Protein AF-A0A7L5YVS6-F1 (afdb_monomer)

Structure (mmCIF, N/CA/C/O backbone):
data_AF-A0A7L5YVS6-F1
#
_entry.id   AF-A0A7L5YVS6-F1
#
loop_
_atom_site.group_PDB
_atom_site.id
_atom_site.type_symbol
_atom_site.label_atom_id
_atom_site.label_alt_id
_atom_site.label_comp_id
_atom_site.label_asym_id
_a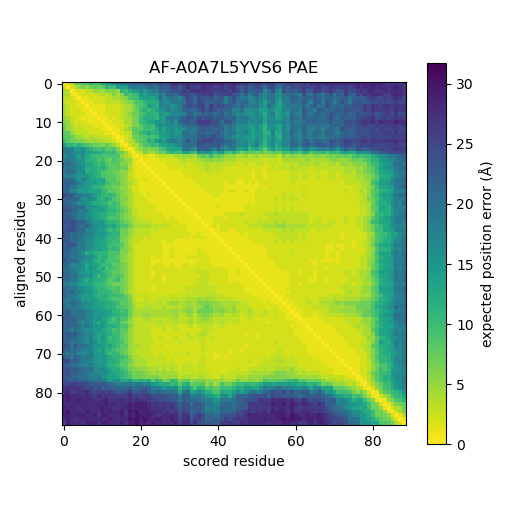tom_site.label_entity_id
_atom_site.label_seq_id
_atom_site.pdbx_PDB_ins_code
_atom_site.Cartn_x
_atom_site.Cartn_y
_atom_site.Cartn_z
_atom_site.occupancy
_atom_site.B_iso_or_equiv
_atom_site.auth_seq_id
_atom_site.auth_comp_id
_atom_site.auth_asym_id
_atom_site.auth_atom_id
_atom_site.pdbx_PDB_model_num
ATOM 1 N N . MET A 1 1 ? 1.903 -1.938 -39.652 1.00 57.12 1 MET A N 1
ATOM 2 C CA . MET A 1 1 ? 1.430 -2.792 -38.539 1.00 57.12 1 MET A CA 1
ATOM 3 C C . MET A 1 1 ? 2.375 -2.760 -37.335 1.00 57.12 1 MET A C 1
ATOM 5 O O . MET A 1 1 ? 1.886 -2.506 -36.249 1.00 57.12 1 MET A O 1
ATOM 9 N N . TYR A 1 2 ? 3.700 -2.872 -37.496 1.00 60.88 2 TYR A N 1
ATOM 10 C CA . TYR A 1 2 ? 4.647 -2.849 -36.361 1.00 60.88 2 TYR A CA 1
ATOM 11 C C . TYR A 1 2 ? 4.673 -1.554 -35.525 1.00 60.88 2 TYR A C 1
ATOM 13 O O . TYR A 1 2 ? 4.768 -1.621 -34.307 1.00 60.88 2 TYR A O 1
ATOM 21 N N . ALA A 1 3 ? 4.540 -0.374 -36.144 1.00 64.31 3 ALA A N 1
ATOM 22 C CA . ALA A 1 3 ? 4.650 0.901 -35.423 1.00 64.31 3 ALA A CA 1
ATOM 23 C C . ALA A 1 3 ? 3.563 1.101 -34.350 1.00 64.31 3 ALA A C 1
ATOM 25 O O . ALA A 1 3 ? 3.852 1.628 -33.281 1.00 64.31 3 ALA A O 1
ATOM 26 N N . GLN A 1 4 ? 2.335 0.647 -34.618 1.00 69.69 4 GLN A N 1
ATOM 27 C CA . GLN A 1 4 ? 1.218 0.785 -33.684 1.00 69.69 4 GLN A CA 1
ATOM 28 C C . GLN A 1 4 ? 1.359 -0.175 -32.495 1.00 69.69 4 GLN A C 1
ATOM 30 O O . GLN A 1 4 ? 1.197 0.250 -31.359 1.00 69.69 4 GLN A O 1
ATOM 35 N N . GLN A 1 5 ? 1.772 -1.426 -32.733 1.00 74.94 5 GLN A N 1
ATOM 36 C CA . GLN A 1 5 ? 2.036 -2.389 -31.656 1.00 74.94 5 GLN A CA 1
ATOM 37 C C . GLN A 1 5 ? 3.224 -1.979 -30.781 1.00 74.94 5 GLN A C 1
ATOM 39 O O . GLN A 1 5 ? 3.151 -2.123 -29.565 1.00 74.94 5 GLN A O 1
ATOM 44 N N . CYS A 1 6 ? 4.288 -1.419 -31.366 1.00 71.00 6 CYS A N 1
ATOM 45 C CA . CYS A 1 6 ? 5.401 -0.879 -30.583 1.00 71.00 6 CYS A CA 1
ATOM 46 C C . CYS A 1 6 ? 4.959 0.311 -29.720 1.00 71.00 6 CYS A C 1
ATOM 48 O O . CYS A 1 6 ? 5.390 0.425 -28.576 1.00 71.00 6 CYS A O 1
ATOM 50 N N . TYR A 1 7 ? 4.079 1.175 -30.237 1.00 63.06 7 TYR A N 1
ATOM 51 C CA . TYR A 1 7 ? 3.513 2.291 -29.475 1.00 63.06 7 TYR A CA 1
ATOM 52 C C . TYR A 1 7 ? 2.590 1.823 -28.347 1.00 63.06 7 TYR A C 1
ATOM 54 O O . TYR A 1 7 ? 2.672 2.344 -27.239 1.00 63.06 7 TYR A O 1
ATOM 62 N N . GLU A 1 8 ? 1.738 0.830 -28.601 1.00 70.94 8 GLU A N 1
ATOM 63 C CA . GLU A 1 8 ? 0.855 0.234 -27.596 1.00 70.94 8 GLU A CA 1
ATOM 64 C C . GLU A 1 8 ? 1.658 -0.495 -26.510 1.00 70.94 8 GLU A C 1
ATOM 66 O O . GLU A 1 8 ? 1.381 -0.302 -25.330 1.00 70.94 8 GLU A O 1
ATOM 71 N N . GLN A 1 9 ? 2.713 -1.235 -26.871 1.00 73.75 9 GLN A N 1
ATOM 72 C CA . GLN A 1 9 ? 3.631 -1.849 -25.905 1.00 73.75 9 GLN A CA 1
ATOM 73 C C . GLN A 1 9 ? 4.424 -0.810 -25.112 1.00 73.75 9 GLN A C 1
ATOM 75 O O . GLN A 1 9 ? 4.569 -0.962 -23.906 1.00 73.75 9 GLN A O 1
ATOM 80 N N . ALA A 1 10 ? 4.912 0.260 -25.743 1.00 63.69 10 ALA A N 1
ATOM 81 C CA . ALA A 1 10 ? 5.606 1.337 -25.039 1.00 63.69 10 ALA A CA 1
ATOM 82 C C . ALA A 1 10 ? 4.669 2.094 -24.085 1.00 63.69 10 ALA A C 1
ATOM 84 O O . ALA A 1 10 ? 5.071 2.434 -22.976 1.00 63.69 10 ALA A O 1
ATOM 85 N N . LEU A 1 11 ? 3.408 2.311 -24.475 1.00 60.88 11 LEU A N 1
ATOM 86 C CA . LEU A 1 11 ? 2.372 2.880 -23.610 1.00 60.88 11 LEU A CA 1
ATOM 87 C C . LEU A 1 11 ? 2.048 1.961 -22.438 1.00 60.88 11 LEU A C 1
ATOM 89 O O . LEU A 1 11 ? 1.934 2.439 -21.317 1.00 60.88 11 LEU A O 1
ATOM 93 N N . ASP A 1 12 ? 1.924 0.662 -22.680 1.00 69.94 12 ASP A N 1
ATOM 94 C CA . ASP A 1 12 ? 1.657 -0.352 -21.664 1.00 69.94 12 ASP A CA 1
ATOM 95 C C . ASP A 1 12 ? 2.849 -0.501 -20.699 1.00 69.94 12 ASP A C 1
ATOM 97 O O . ASP A 1 12 ? 2.661 -0.543 -19.488 1.00 69.94 12 ASP A O 1
ATOM 101 N N . ILE A 1 13 ? 4.088 -0.432 -21.196 1.00 63.44 13 ILE A N 1
ATOM 102 C CA . ILE A 1 13 ? 5.314 -0.374 -20.384 1.00 63.44 13 ILE A CA 1
ATOM 103 C C . ILE A 1 13 ? 5.383 0.934 -19.587 1.00 63.44 13 ILE A C 1
ATOM 105 O O . ILE A 1 13 ? 5.679 0.898 -18.398 1.00 63.44 13 ILE A O 1
ATOM 109 N N . HIS A 1 14 ? 5.055 2.087 -20.177 1.00 55.50 14 HIS A N 1
ATOM 110 C CA . HIS A 1 14 ? 4.994 3.359 -19.450 1.00 55.50 14 HIS A CA 1
ATOM 111 C C . HIS A 1 14 ? 3.902 3.367 -18.374 1.00 55.50 14 HIS A C 1
ATOM 113 O O . HIS A 1 14 ? 4.125 3.892 -17.281 1.00 55.50 14 HIS A O 1
ATOM 119 N N . ARG A 1 15 ? 2.754 2.733 -18.643 1.00 58.62 15 ARG A N 1
ATOM 120 C CA . ARG A 1 15 ? 1.661 2.550 -17.678 1.00 58.62 15 ARG A CA 1
ATOM 121 C C . ARG A 1 15 ? 2.051 1.577 -16.560 1.00 58.62 15 ARG A C 1
ATOM 123 O O . ARG A 1 15 ? 1.647 1.779 -15.421 1.00 58.62 15 ARG A O 1
ATOM 130 N N . ARG A 1 16 ? 2.872 0.567 -16.863 1.00 62.88 16 ARG A N 1
ATOM 131 C CA . ARG A 1 16 ? 3.371 -0.428 -15.897 1.00 62.88 16 ARG A CA 1
ATOM 132 C C . ARG A 1 16 ? 4.569 0.054 -15.073 1.00 62.88 16 ARG A C 1
ATOM 134 O O . ARG A 1 16 ? 4.664 -0.326 -13.915 1.00 62.88 16 ARG A O 1
ATOM 141 N N . ALA A 1 17 ? 5.452 0.888 -15.628 1.00 57.31 17 ALA A N 1
ATOM 142 C CA . ALA A 1 17 ? 6.754 1.199 -15.025 1.00 57.31 17 ALA A CA 1
ATOM 143 C C . ALA A 1 17 ? 6.927 2.648 -14.525 1.00 57.31 17 ALA A C 1
ATOM 145 O O . ALA A 1 17 ? 7.820 2.894 -13.721 1.00 57.31 17 ALA A O 1
ATOM 146 N N . GLY A 1 18 ? 6.125 3.619 -14.985 1.00 61.69 18 GLY A N 1
ATOM 147 C CA . GLY A 1 18 ? 6.409 5.047 -14.744 1.00 61.69 18 GLY A CA 1
ATOM 148 C C . GLY A 1 18 ? 5.516 5.764 -13.728 1.00 61.69 18 GLY A C 1
ATOM 149 O O . GLY A 1 18 ? 5.991 6.653 -13.032 1.00 61.69 18 GLY A O 1
ATOM 150 N N . PHE A 1 19 ? 4.235 5.396 -13.634 1.00 66.88 19 PHE A N 1
ATOM 151 C CA . PHE A 1 19 ? 3.267 6.100 -12.774 1.00 66.88 19 PHE A CA 1
ATOM 152 C C . PHE A 1 19 ? 2.893 5.345 -11.500 1.00 66.88 19 PHE A C 1
ATOM 154 O O . PHE A 1 19 ? 2.585 5.982 -10.497 1.00 66.88 19 PHE A O 1
ATOM 161 N N . ARG A 1 20 ? 2.966 4.009 -11.507 1.00 78.06 20 ARG A N 1
ATOM 162 C CA . ARG A 1 20 ? 2.546 3.202 -10.353 1.00 78.06 20 ARG A CA 1
ATOM 163 C C . ARG A 1 20 ? 3.445 3.399 -9.129 1.00 78.06 20 ARG A C 1
ATOM 165 O O . ARG A 1 20 ? 2.954 3.355 -8.013 1.00 78.06 20 ARG A O 1
ATOM 172 N N . SER A 1 21 ? 4.734 3.687 -9.328 1.00 84.50 21 SER A N 1
ATOM 173 C CA . SER A 1 21 ? 5.672 4.000 -8.239 1.00 84.50 21 SER A CA 1
ATOM 174 C C . SER A 1 21 ? 5.335 5.313 -7.530 1.00 84.50 21 SER A C 1
ATOM 176 O O . SER A 1 21 ? 5.321 5.385 -6.300 1.00 84.50 21 SER A O 1
ATOM 178 N N . GLY A 1 22 ? 5.036 6.355 -8.311 1.00 85.31 22 GLY A N 1
ATOM 179 C CA . GLY A 1 22 ? 4.594 7.648 -7.802 1.00 85.31 22 GLY A CA 1
ATOM 180 C C . GLY A 1 22 ? 3.243 7.537 -7.101 1.00 85.31 22 GLY A C 1
ATOM 181 O O . GLY A 1 22 ? 3.102 8.026 -5.985 1.00 85.31 22 GLY A O 1
ATOM 182 N N . GLU A 1 23 ? 2.292 6.828 -7.709 1.00 85.50 23 GLU A N 1
ATOM 183 C CA . GLU A 1 23 ? 0.977 6.541 -7.128 1.00 85.50 23 GLU A CA 1
ATOM 184 C C . GLU A 1 23 ? 1.094 5.778 -5.804 1.00 85.50 23 GLU A C 1
ATOM 186 O O . GLU A 1 23 ? 0.520 6.211 -4.812 1.00 85.50 23 GLU A O 1
ATOM 191 N N . ALA A 1 24 ? 1.912 4.725 -5.743 1.00 90.31 24 ALA A N 1
ATOM 192 C CA . ALA A 1 24 ? 2.164 3.963 -4.521 1.00 90.31 24 ALA A CA 1
ATOM 193 C C . ALA A 1 24 ? 2.808 4.812 -3.416 1.00 90.31 24 ALA A C 1
ATOM 195 O O . ALA A 1 24 ? 2.446 4.682 -2.249 1.00 90.31 24 ALA A O 1
ATOM 196 N N . THR A 1 25 ? 3.725 5.715 -3.774 1.00 90.56 25 THR A N 1
ATOM 197 C CA . THR A 1 25 ? 4.366 6.632 -2.815 1.00 90.56 25 THR A CA 1
ATOM 198 C C . THR A 1 25 ? 3.370 7.661 -2.277 1.00 90.56 25 THR A C 1
ATOM 200 O O . THR A 1 25 ? 3.370 7.994 -1.092 1.00 90.56 25 THR A O 1
ATOM 203 N N . TRP A 1 26 ? 2.507 8.184 -3.147 1.00 92.94 26 TRP A N 1
ATOM 204 C CA . TRP A 1 26 ? 1.447 9.112 -2.763 1.00 92.94 26 TRP A CA 1
ATOM 205 C C . TRP A 1 26 ? 0.391 8.433 -1.893 1.00 92.94 26 TRP A C 1
ATOM 207 O O . TRP A 1 26 ? 0.031 8.974 -0.848 1.00 92.94 26 TRP A O 1
ATOM 217 N N . ALA A 1 27 ? -0.048 7.237 -2.283 1.00 94.19 27 ALA A N 1
ATOM 218 C CA . ALA A 1 27 ? -0.985 6.424 -1.525 1.00 94.19 27 ALA A CA 1
ATOM 219 C C . ALA A 1 27 ? -0.416 6.081 -0.142 1.00 94.19 27 ALA A C 1
ATOM 221 O O . ALA A 1 27 ? -1.093 6.286 0.858 1.00 94.19 27 ALA A O 1
ATOM 222 N N . TRP A 1 28 ? 0.862 5.713 -0.042 1.00 94.31 28 TRP A N 1
ATOM 223 C CA . TRP A 1 28 ? 1.511 5.467 1.248 1.00 94.31 28 TRP A CA 1
ATOM 224 C C . TRP A 1 28 ? 1.413 6.670 2.195 1.00 94.31 28 TRP A C 1
ATOM 226 O O . TRP A 1 28 ? 0.989 6.550 3.346 1.00 94.31 28 TRP A O 1
ATOM 236 N N . ASN A 1 29 ? 1.749 7.859 1.692 1.00 95.75 29 ASN A N 1
ATOM 237 C CA . ASN A 1 29 ? 1.687 9.086 2.481 1.00 95.75 29 ASN A CA 1
ATOM 238 C C . ASN A 1 29 ? 0.250 9.452 2.885 1.00 95.75 29 ASN A C 1
ATOM 240 O O . ASN A 1 29 ? 0.034 9.927 4.002 1.00 95.75 29 ASN A O 1
ATOM 244 N N . LEU A 1 30 ? -0.733 9.218 2.008 1.00 95.56 30 LEU A N 1
ATOM 245 C CA . LEU A 1 30 ? -2.149 9.397 2.333 1.00 95.56 30 LEU A CA 1
ATOM 246 C C . LEU A 1 30 ? -2.626 8.383 3.377 1.00 95.56 30 LEU A C 1
ATOM 248 O O . LEU A 1 30 ? -3.331 8.773 4.302 1.00 95.56 30 LEU A O 1
ATOM 252 N N . GLY A 1 31 ? -2.194 7.124 3.295 1.00 95.50 31 GLY A N 1
ATOM 253 C CA . GLY A 1 31 ? -2.495 6.095 4.291 1.00 95.50 31 GLY A CA 1
ATOM 254 C C . GLY A 1 31 ? -2.038 6.504 5.691 1.00 95.50 31 GLY A C 1
ATOM 255 O O . GLY A 1 31 ? -2.834 6.502 6.628 1.00 95.50 31 GLY A O 1
ATOM 256 N N . LEU A 1 32 ? -0.796 6.985 5.816 1.00 95.44 32 LEU A N 1
ATOM 257 C CA . LEU A 1 32 ? -0.263 7.497 7.085 1.00 95.44 32 LEU A CA 1
ATOM 258 C C . LEU A 1 32 ? -1.018 8.735 7.595 1.00 95.44 32 LEU A C 1
ATOM 260 O O . LEU A 1 32 ? -1.165 8.924 8.805 1.00 95.44 32 LEU A O 1
ATOM 264 N N . LEU A 1 33 ? -1.478 9.608 6.693 1.00 96.81 33 LEU A N 1
ATOM 265 C CA . LEU A 1 33 ? -2.300 10.759 7.063 1.00 96.81 33 LEU A CA 1
ATOM 266 C C . LEU A 1 33 ? -3.659 10.303 7.608 1.00 96.81 33 LEU A C 1
ATOM 268 O O . LEU A 1 33 ? -4.072 10.779 8.663 1.00 96.81 33 LEU A O 1
ATOM 272 N N . TYR A 1 34 ? -4.323 9.365 6.937 1.00 92.88 34 TYR A N 1
ATOM 273 C CA . TYR A 1 34 ? -5.608 8.824 7.372 1.00 92.88 34 TYR A CA 1
ATOM 274 C C . TYR A 1 34 ? -5.507 8.063 8.699 1.00 92.88 34 TYR A C 1
ATOM 27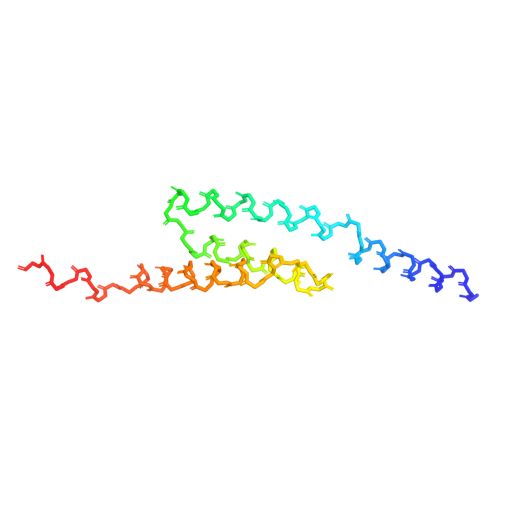6 O O . TYR A 1 34 ? -6.364 8.246 9.564 1.00 92.88 34 TYR A O 1
ATOM 284 N N . GLU A 1 35 ? -4.423 7.316 8.942 1.00 91.19 35 GLU A N 1
ATOM 285 C CA . GLU A 1 35 ? -4.157 6.729 10.264 1.00 91.19 35 GLU A CA 1
ATOM 286 C C . GLU A 1 35 ? -4.079 7.803 11.357 1.00 91.19 35 GLU A C 1
ATOM 288 O O . GLU A 1 35 ? -4.693 7.662 12.416 1.00 91.19 35 GLU A O 1
ATOM 293 N N . ARG A 1 36 ? -3.379 8.917 11.097 1.00 92.38 36 ARG A N 1
ATOM 294 C CA . ARG A 1 36 ? -3.286 10.045 12.044 1.00 92.38 36 ARG A CA 1
ATOM 295 C C . ARG A 1 36 ? -4.618 10.757 12.265 1.00 92.38 36 ARG A C 1
ATOM 297 O O . ARG A 1 36 ? -4.825 11.318 13.338 1.00 92.38 36 ARG A O 1
ATOM 304 N N . LEU A 1 37 ? -5.498 10.749 11.268 1.00 92.44 37 LEU A N 1
ATOM 305 C CA . LEU A 1 37 ? -6.847 11.305 11.356 1.00 92.44 37 LEU A CA 1
ATOM 306 C C . LEU A 1 37 ? -7.846 10.346 12.022 1.00 92.44 37 LEU A C 1
ATOM 308 O O . LEU A 1 37 ? -8.997 10.725 12.225 1.00 92.44 37 LEU A O 1
ATOM 312 N N . GLY A 1 38 ? -7.427 9.128 12.385 1.00 91.62 38 GLY A N 1
ATOM 313 C CA . GLY A 1 38 ? -8.314 8.121 12.966 1.00 91.62 38 GLY A CA 1
ATOM 314 C C . GLY A 1 38 ? -9.301 7.538 11.955 1.00 91.62 38 GLY A C 1
ATOM 315 O O . GLY A 1 38 ? -10.376 7.104 12.352 1.00 91.62 38 GLY A O 1
ATOM 316 N N . GLN A 1 39 ? -8.936 7.533 10.671 1.00 93.38 39 GLN A N 1
ATOM 317 C CA . GLN A 1 39 ? -9.723 7.044 9.536 1.00 93.38 39 GLN A CA 1
ATOM 318 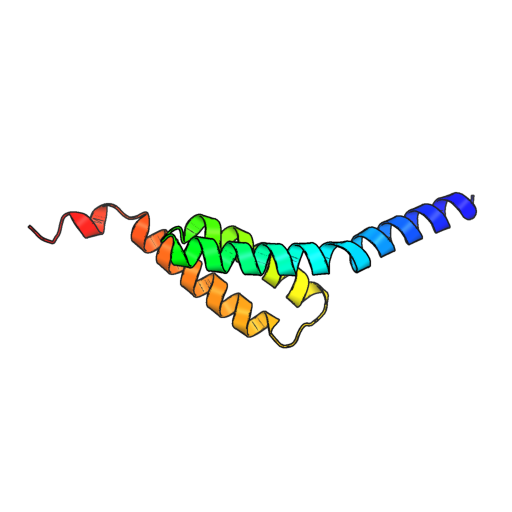C C . GLN A 1 39 ? -9.106 5.748 8.976 1.00 93.38 39 GLN A C 1
ATOM 320 O O . GLN A 1 39 ? -8.464 5.750 7.924 1.00 93.38 39 GLN A O 1
ATOM 325 N N . PRO A 1 40 ? -9.217 4.617 9.699 1.00 92.56 40 PRO A N 1
ATOM 326 C CA . PRO A 1 40 ? -8.542 3.378 9.323 1.00 92.56 40 PRO A CA 1
ATOM 327 C C . PRO A 1 40 ? -9.105 2.736 8.044 1.00 92.56 40 PRO A C 1
ATOM 329 O O . PRO A 1 40 ? -8.383 2.009 7.369 1.00 92.56 40 PRO A O 1
ATOM 332 N N . ALA A 1 41 ? -10.367 2.984 7.678 1.00 91.94 41 ALA A N 1
ATOM 333 C CA . ALA A 1 41 ? -10.937 2.435 6.448 1.00 91.94 41 ALA A CA 1
ATOM 334 C C . ALA A 1 41 ? -10.272 3.060 5.210 1.00 91.94 41 ALA A C 1
ATOM 336 O O . ALA A 1 41 ? -9.752 2.347 4.353 1.00 91.94 41 ALA A O 1
ATOM 337 N N . GLU A 1 42 ? -10.194 4.387 5.180 1.00 92.44 42 GLU A N 1
ATOM 338 C CA . GLU A 1 42 ? -9.531 5.162 4.136 1.00 92.44 42 GLU A CA 1
ATOM 339 C C . GLU A 1 42 ? -8.022 4.882 4.107 1.00 92.44 42 GLU A C 1
ATOM 341 O O . GLU A 1 42 ? -7.434 4.723 3.037 1.00 92.44 42 GLU A O 1
ATOM 346 N N . ALA A 1 43 ? -7.387 4.729 5.276 1.00 94.25 43 ALA A N 1
ATOM 347 C CA . ALA A 1 43 ? -5.983 4.334 5.357 1.00 94.25 43 ALA A CA 1
ATOM 348 C C . ALA A 1 43 ? -5.725 2.957 4.723 1.00 94.25 43 ALA A C 1
ATOM 350 O O . ALA A 1 43 ? -4.755 2.785 3.982 1.00 94.25 43 ALA A O 1
ATOM 351 N N . ALA A 1 44 ? -6.603 1.980 4.972 1.00 95.44 44 ALA A N 1
ATOM 352 C CA . ALA A 1 44 ? -6.482 0.642 4.404 1.00 95.44 44 ALA A CA 1
ATOM 353 C C . ALA A 1 44 ? -6.625 0.630 2.875 1.00 95.44 44 ALA A C 1
ATOM 355 O O . ALA A 1 44 ? -5.949 -0.154 2.208 1.00 95.44 44 ALA A O 1
ATOM 356 N N . GLU A 1 45 ? -7.483 1.474 2.302 1.00 94.44 45 GLU A N 1
ATOM 357 C CA . GLU A 1 45 ? -7.593 1.599 0.845 1.00 94.44 45 GLU A CA 1
ATOM 358 C C . GLU A 1 45 ? -6.294 2.128 0.234 1.00 94.44 45 GLU A C 1
ATOM 360 O O . GLU A 1 45 ? -5.790 1.566 -0.740 1.00 94.44 45 GLU A O 1
ATOM 365 N N . MET A 1 46 ? -5.701 3.148 0.855 1.00 95.50 46 MET A N 1
ATOM 366 C CA . MET A 1 46 ? -4.457 3.745 0.375 1.00 95.50 46 MET A CA 1
ATOM 367 C C . MET A 1 46 ? -3.264 2.790 0.508 1.00 95.50 46 MET A C 1
ATOM 369 O O . MET A 1 46 ? -2.508 2.610 -0.446 1.00 95.50 46 MET A O 1
ATOM 373 N N . PHE A 1 47 ? -3.124 2.096 1.642 1.00 95.12 47 PHE A N 1
ATOM 374 C CA . PHE A 1 47 ? -2.067 1.096 1.808 1.00 95.12 47 PHE A CA 1
ATOM 375 C C . PHE A 1 47 ? -2.223 -0.101 0.865 1.00 95.12 47 PHE A C 1
ATOM 377 O O . PHE A 1 47 ? -1.221 -0.661 0.430 1.00 95.12 47 PHE A O 1
ATOM 384 N N . ALA A 1 48 ? -3.450 -0.478 0.488 1.00 94.38 48 ALA A N 1
ATOM 385 C CA . ALA A 1 48 ? -3.665 -1.559 -0.472 1.00 94.38 48 ALA A CA 1
ATOM 386 C C . ALA A 1 48 ? -3.083 -1.244 -1.858 1.00 94.38 48 ALA A C 1
ATOM 388 O O . ALA A 1 48 ? -2.533 -2.141 -2.495 1.00 94.38 48 ALA A O 1
ATOM 389 N N . ILE A 1 49 ? -3.155 0.016 -2.301 1.00 91.50 49 ILE A N 1
ATOM 390 C CA . ILE A 1 49 ? -2.567 0.459 -3.575 1.00 91.50 49 ILE A CA 1
ATOM 391 C C . ILE A 1 49 ? -1.039 0.335 -3.530 1.00 91.50 49 ILE A C 1
ATOM 393 O O . ILE A 1 49 ? -0.431 -0.171 -4.476 1.00 91.50 49 ILE A O 1
ATOM 397 N N . THR A 1 50 ? -0.415 0.760 -2.426 1.00 93.12 50 THR A N 1
ATOM 398 C CA . THR A 1 50 ? 1.037 0.641 -2.232 1.00 93.12 50 THR A CA 1
ATOM 399 C C . THR A 1 50 ? 1.477 -0.820 -2.215 1.00 93.12 50 THR A C 1
ATOM 401 O O . THR A 1 50 ? 2.365 -1.185 -2.979 1.00 93.12 5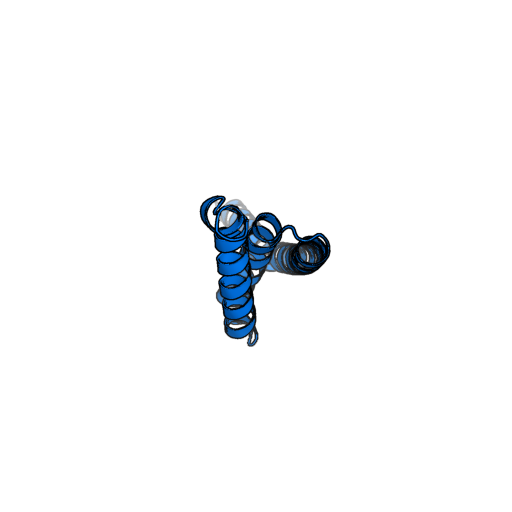0 THR A O 1
ATOM 404 N N . VAL A 1 51 ? 0.814 -1.665 -1.421 1.00 93.62 51 VAL A N 1
ATOM 405 C CA . VAL A 1 51 ? 1.155 -3.090 -1.286 1.00 93.62 51 VAL A CA 1
ATOM 406 C C . VAL A 1 51 ? 0.999 -3.838 -2.610 1.00 93.62 51 VAL A C 1
ATOM 408 O O . VAL A 1 51 ? 1.870 -4.629 -2.962 1.00 93.62 51 VAL A O 1
ATOM 411 N N . ASP A 1 52 ? -0.063 -3.579 -3.381 1.00 92.12 52 ASP A N 1
ATOM 412 C CA . ASP A 1 52 ? -0.243 -4.191 -4.707 1.00 92.12 52 ASP A CA 1
ATOM 413 C C . ASP A 1 52 ? 0.904 -3.819 -5.660 1.00 92.12 52 ASP A C 1
ATOM 415 O O . ASP A 1 52 ? 1.460 -4.673 -6.359 1.00 92.12 52 ASP A O 1
ATOM 419 N N . TYR A 1 53 ? 1.316 -2.548 -5.653 1.00 89.25 53 TYR A N 1
ATOM 420 C CA . TYR A 1 53 ? 2.460 -2.107 -6.440 1.00 89.25 53 TYR A CA 1
ATOM 421 C C . TYR A 1 53 ? 3.759 -2.779 -5.980 1.00 89.25 53 TYR A C 1
ATOM 423 O O . TYR A 1 53 ? 4.481 -3.338 -6.808 1.00 89.25 53 TYR A O 1
ATOM 431 N N . GLU A 1 54 ? 4.042 -2.767 -4.683 1.00 90.88 54 GLU A N 1
ATOM 432 C CA . GLU A 1 54 ? 5.236 -3.372 -4.099 1.00 90.88 54 GLU A CA 1
ATOM 433 C C . GLU A 1 54 ? 5.336 -4.873 -4.386 1.00 90.88 54 GLU A C 1
ATO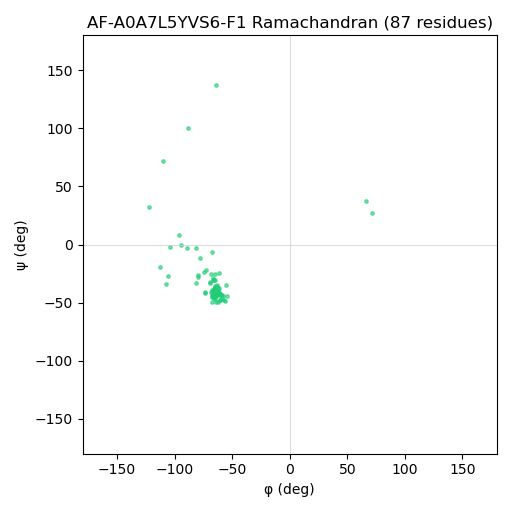M 435 O O . GLU A 1 54 ? 6.397 -5.348 -4.797 1.00 90.88 54 GLU A O 1
ATOM 440 N N . GLN A 1 55 ? 4.229 -5.609 -4.268 1.00 90.19 55 GLN A N 1
ATOM 441 C CA . GLN A 1 55 ? 4.148 -7.020 -4.652 1.00 90.19 55 GLN A CA 1
ATOM 442 C C . GLN A 1 55 ? 4.415 -7.211 -6.148 1.00 90.19 55 GLN A C 1
ATOM 444 O O . GLN A 1 55 ? 5.141 -8.128 -6.531 1.00 90.19 55 GLN A O 1
ATOM 449 N N . SER A 1 56 ? 3.888 -6.324 -7.000 1.00 87.56 56 SER A N 1
ATOM 450 C CA . SER A 1 56 ? 4.076 -6.414 -8.453 1.00 87.56 56 SER A CA 1
ATOM 451 C C . SER A 1 56 ? 5.531 -6.232 -8.904 1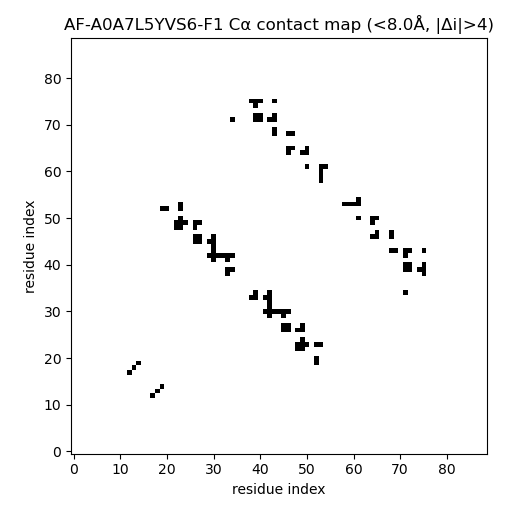.00 87.56 56 SER A C 1
ATOM 453 O O . SER A 1 56 ? 5.909 -6.757 -9.952 1.00 87.56 56 SER A O 1
ATOM 455 N N . ILE A 1 57 ? 6.351 -5.524 -8.118 1.00 87.06 57 ILE A N 1
ATOM 456 C CA . ILE A 1 57 ? 7.777 -5.298 -8.405 1.00 87.06 57 ILE A CA 1
ATOM 457 C C . ILE A 1 57 ? 8.720 -6.150 -7.541 1.00 87.06 57 ILE A C 1
ATOM 459 O O . ILE A 1 57 ? 9.934 -6.069 -7.722 1.00 87.06 57 ILE A O 1
ATOM 463 N N . GLY A 1 58 ? 8.191 -6.949 -6.607 1.00 89.00 58 GLY A N 1
ATOM 464 C CA . GLY A 1 58 ? 8.991 -7.723 -5.653 1.00 89.00 58 GLY A CA 1
ATOM 465 C C . GLY A 1 58 ? 9.768 -6.849 -4.662 1.00 89.00 58 GLY A C 1
ATOM 466 O O . GLY A 1 58 ? 10.923 -7.144 -4.356 1.00 89.00 58 GLY A O 1
ATOM 467 N N . HIS A 1 59 ? 9.170 -5.746 -4.204 1.00 90.62 59 HIS A N 1
ATOM 468 C CA . HIS A 1 59 ? 9.791 -4.841 -3.240 1.00 90.62 59 HIS A CA 1
ATOM 469 C C . HIS A 1 59 ? 10.025 -5.565 -1.900 1.00 90.62 59 HIS A C 1
ATOM 471 O O . HIS A 1 59 ? 9.128 -6.267 -1.432 1.00 90.62 59 HIS A O 1
ATOM 477 N N . PRO A 1 60 ? 11.189 -5.392 -1.246 1.00 91.94 60 PRO A N 1
ATOM 478 C CA . PRO A 1 60 ? 11.506 -6.094 -0.001 1.00 91.94 60 PRO A CA 1
ATOM 479 C C . PRO A 1 60 ? 10.540 -5.783 1.150 1.00 91.94 60 PRO A C 1
ATOM 481 O O . PRO A 1 60 ? 10.382 -6.617 2.036 1.00 91.94 60 PRO A O 1
ATOM 484 N N . ASN A 1 61 ? 9.875 -4.624 1.129 1.00 88.75 61 ASN A N 1
ATOM 485 C CA . ASN A 1 61 ? 8.952 -4.223 2.196 1.00 88.75 61 ASN A CA 1
ATOM 486 C C . ASN A 1 61 ? 7.509 -4.689 1.961 1.00 88.75 61 ASN A C 1
ATOM 488 O O . ASN A 1 61 ? 6.676 -4.508 2.843 1.00 88.75 61 ASN A O 1
ATOM 492 N N . ALA A 1 62 ? 7.213 -5.339 0.828 1.00 90.12 62 ALA A N 1
ATOM 493 C C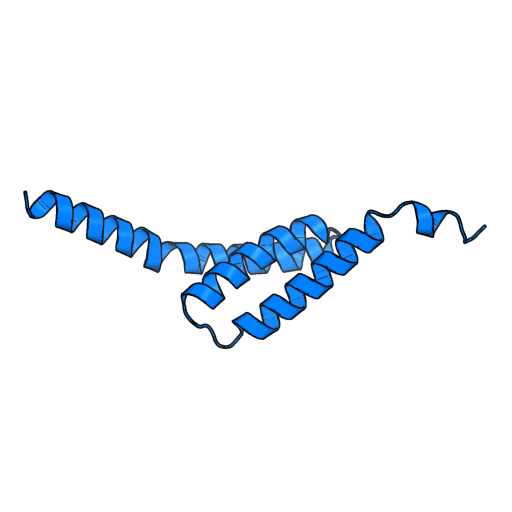A . ALA A 1 62 ? 5.847 -5.713 0.459 1.00 90.12 62 ALA A CA 1
ATOM 494 C C . ALA A 1 62 ? 5.140 -6.560 1.535 1.00 90.12 62 ALA A C 1
ATOM 496 O O . ALA A 1 62 ? 3.932 -6.443 1.736 1.00 90.12 62 ALA A O 1
ATOM 497 N N . GLU A 1 63 ? 5.885 -7.426 2.229 1.00 90.69 63 GLU A N 1
ATOM 498 C CA . GLU A 1 63 ? 5.352 -8.253 3.317 1.00 90.69 63 GLU A CA 1
ATOM 499 C C . GLU A 1 63 ? 5.073 -7.441 4.590 1.00 90.69 63 GLU A C 1
ATOM 501 O O . GLU A 1 63 ? 4.042 -7.641 5.237 1.00 90.69 63 GLU A O 1
ATOM 506 N N . GLU A 1 64 ? 5.960 -6.506 4.939 1.00 94.06 64 GLU A N 1
ATOM 507 C CA . GLU A 1 64 ? 5.788 -5.620 6.095 1.00 94.06 64 GLU A CA 1
ATOM 508 C C . GLU A 1 64 ? 4.585 -4.691 5.892 1.00 94.06 64 GLU A C 1
ATOM 510 O O . GLU A 1 64 ? 3.714 -4.584 6.762 1.00 94.06 64 GLU A O 1
ATOM 515 N N . ASP A 1 65 ? 4.486 -4.078 4.715 1.00 93.00 65 ASP A N 1
ATOM 516 C CA . ASP A 1 65 ? 3.408 -3.151 4.384 1.00 93.00 65 ASP A CA 1
ATOM 517 C C . ASP A 1 65 ? 2.067 -3.889 4.248 1.00 93.00 65 ASP A C 1
ATOM 519 O O . ASP A 1 65 ? 1.026 -3.379 4.677 1.00 93.00 65 ASP A O 1
ATOM 523 N N . ALA A 1 66 ? 2.075 -5.145 3.783 1.00 93.25 66 ALA A N 1
ATOM 524 C CA . ALA A 1 66 ? 0.900 -6.016 3.826 1.00 93.25 66 ALA A CA 1
ATOM 525 C C . ALA A 1 66 ? 0.453 -6.333 5.265 1.00 93.25 66 ALA A C 1
ATOM 527 O O . ALA A 1 66 ? -0.750 -6.363 5.547 1.00 93.25 66 ALA A O 1
ATOM 528 N N . PHE A 1 67 ? 1.392 -6.541 6.194 1.00 94.88 67 PHE A N 1
ATOM 529 C CA . PHE A 1 67 ? 1.073 -6.748 7.607 1.00 94.88 67 PHE A CA 1
ATOM 530 C C . PHE A 1 67 ? 0.479 -5.485 8.249 1.00 94.88 67 PHE A C 1
ATOM 532 O O . PHE A 1 67 ? -0.514 -5.559 8.987 1.00 94.88 67 PHE A O 1
ATOM 539 N N . ARG A 1 68 ? 1.023 -4.305 7.922 1.00 93.31 68 ARG A N 1
ATOM 540 C CA . ARG A 1 68 ? 0.447 -3.020 8.345 1.00 93.31 68 ARG A CA 1
ATOM 541 C C . ARG A 1 68 ? -0.969 -2.844 7.802 1.00 93.31 68 ARG A C 1
ATOM 543 O O . ARG A 1 68 ? -1.877 -2.553 8.577 1.00 93.31 68 ARG A O 1
ATOM 550 N N . LEU A 1 69 ? -1.183 -3.103 6.513 1.00 95.44 69 LEU A N 1
ATOM 551 C CA . LEU A 1 69 ? -2.507 -3.077 5.889 1.00 95.44 69 LEU A CA 1
ATOM 552 C C . LEU A 1 69 ? -3.503 -3.994 6.615 1.00 95.44 69 LEU A C 1
ATOM 554 O O . LEU A 1 69 ? -4.638 -3.590 6.873 1.00 95.44 69 LEU A O 1
ATOM 558 N N . ALA A 1 70 ? -3.097 -5.216 6.968 1.00 95.00 70 ALA A N 1
ATOM 559 C CA . ALA A 1 70 ? -3.946 -6.141 7.717 1.00 95.00 70 ALA A CA 1
ATOM 560 C C . ALA A 1 70 ? -4.323 -5.584 9.101 1.00 95.00 70 ALA A C 1
ATOM 562 O O . ALA A 1 70 ? -5.492 -5.635 9.490 1.00 95.00 70 ALA A O 1
ATOM 563 N N . THR A 1 71 ? -3.358 -4.981 9.799 1.00 94.50 71 THR A N 1
ATOM 564 C CA . THR A 1 71 ? -3.574 -4.330 11.101 1.00 94.50 71 THR A CA 1
ATOM 565 C C . THR A 1 71 ? -4.578 -3.181 10.984 1.00 94.50 71 THR A C 1
ATOM 567 O O . THR A 1 71 ? -5.542 -3.110 11.746 1.00 94.50 71 THR A O 1
ATOM 570 N N . VAL A 1 72 ? -4.409 -2.313 9.985 1.00 93.62 72 VAL A N 1
ATOM 571 C CA . VAL A 1 72 ? -5.285 -1.157 9.743 1.00 93.62 72 VAL A CA 1
ATOM 572 C C . VAL A 1 72 ? -6.705 -1.603 9.375 1.00 93.62 72 VAL A C 1
ATOM 574 O O . VAL A 1 72 ? -7.679 -1.049 9.883 1.00 93.62 72 VAL A O 1
ATOM 577 N N . ARG A 1 73 ? -6.856 -2.661 8.566 1.00 94.00 73 ARG A N 1
ATOM 578 C CA . ARG A 1 73 ? -8.172 -3.246 8.242 1.00 94.00 73 ARG A CA 1
ATOM 579 C C . ARG A 1 73 ? -8.885 -3.798 9.471 1.00 94.00 73 ARG A C 1
ATOM 581 O O . ARG A 1 73 ? -10.094 -3.621 9.602 1.00 94.00 73 ARG A O 1
ATOM 588 N N . GLN A 1 74 ? -8.152 -4.441 10.374 1.00 92.06 74 GLN A N 1
ATOM 589 C CA . GLN A 1 74 ? -8.719 -4.933 11.626 1.00 92.06 74 GLN A CA 1
ATOM 590 C C . GLN A 1 74 ? -9.170 -3.775 12.528 1.00 92.06 74 GLN A C 1
ATOM 592 O O . GLN A 1 74 ? -10.255 -3.833 13.107 1.00 92.06 74 GLN A O 1
ATOM 597 N N . LEU A 1 75 ? -8.386 -2.693 12.595 1.00 89.31 75 LEU A N 1
ATOM 598 C CA . LEU A 1 75 ? -8.786 -1.470 13.297 1.00 89.31 75 LEU A CA 1
ATOM 599 C C . LEU A 1 75 ? -10.058 -0.866 12.687 1.00 89.31 75 LEU A C 1
ATOM 601 O O . LEU A 1 75 ? -10.972 -0.511 13.432 1.00 89.31 75 LEU A O 1
ATOM 605 N N . ALA A 1 76 ? -10.162 -0.823 11.356 1.00 89.44 76 ALA A N 1
ATOM 606 C CA . ALA A 1 76 ? -11.355 -0.345 10.660 1.00 89.44 76 ALA A CA 1
ATOM 607 C C . ALA A 1 76 ? -12.605 -1.169 10.995 1.00 89.44 76 ALA A C 1
ATOM 609 O O . ALA A 1 76 ? -13.652 -0.598 11.289 1.00 89.44 76 ALA A O 1
ATOM 610 N N . GLN A 1 77 ? -12.488 -2.499 11.030 1.00 86.38 77 GLN A N 1
ATOM 611 C CA . GLN A 1 77 ? -13.583 -3.384 11.440 1.00 86.38 77 GLN A CA 1
ATOM 612 C C . GLN A 1 77 ? -13.992 -3.136 12.898 1.00 86.38 77 GLN A C 1
ATOM 614 O O . GLN A 1 77 ? -15.174 -2.991 13.186 1.00 86.38 77 GLN A O 1
ATOM 619 N N . SER A 1 78 ? -13.019 -2.981 13.803 1.00 82.62 78 SER A N 1
ATOM 620 C CA . SER A 1 78 ? -13.299 -2.728 15.222 1.00 82.62 78 SER A CA 1
ATOM 621 C C . SER A 1 78 ? -13.970 -1.374 15.498 1.00 82.62 78 SER A C 1
ATOM 623 O O . SER A 1 78 ? -14.741 -1.262 16.448 1.00 82.62 78 SER A O 1
ATOM 625 N N . GLN A 1 79 ? -13.702 -0.352 14.675 1.00 73.06 79 GLN A N 1
ATOM 626 C CA . GLN A 1 79 ? -14.373 0.950 14.761 1.00 73.06 79 GLN A CA 1
ATOM 627 C C .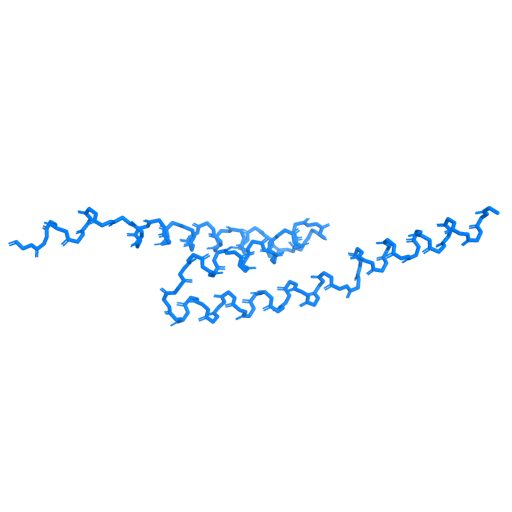 GLN A 1 79 ? -15.766 0.938 14.121 1.00 73.06 79 GLN A C 1
ATOM 629 O O . GLN A 1 79 ? -16.634 1.705 14.534 1.00 73.06 79 GLN A O 1
ATOM 634 N N . ALA A 1 80 ? -15.985 0.076 13.126 1.00 63.69 80 ALA A N 1
ATOM 635 C CA . ALA A 1 80 ? -17.264 -0.072 12.443 1.00 63.69 80 ALA A CA 1
ATOM 636 C C . ALA A 1 80 ? -18.293 -0.894 13.238 1.00 63.69 80 ALA A C 1
ATOM 638 O O . ALA A 1 80 ? -19.466 -0.881 12.870 1.00 63.69 80 ALA A O 1
ATOM 639 N N . ASP A 1 81 ? -17.890 -1.580 14.314 1.00 49.56 81 ASP A N 1
ATOM 640 C CA . ASP A 1 81 ? -18.776 -2.378 15.163 1.00 49.56 81 ASP A CA 1
ATOM 641 C C . ASP A 1 81 ? -19.410 -1.534 16.298 1.00 49.56 81 ASP A C 1
ATOM 643 O O . ASP A 1 81 ? -18.804 -1.364 17.363 1.00 49.56 81 ASP A O 1
ATOM 647 N N . PRO A 1 82 ? -20.676 -1.072 16.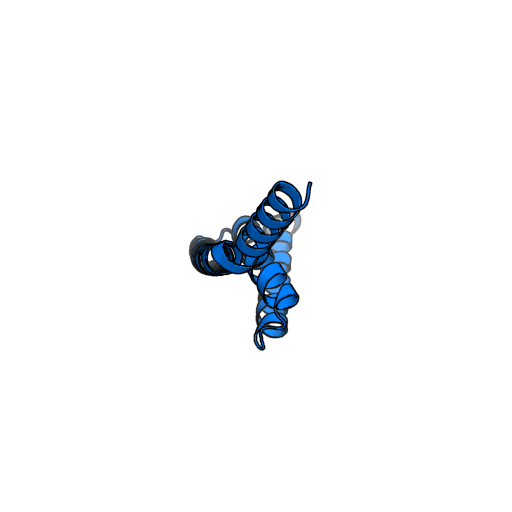174 1.00 51.38 82 PRO A N 1
ATOM 648 C CA . PRO A 1 82 ? -21.376 -0.340 17.240 1.00 51.38 82 PRO A CA 1
ATOM 649 C C . PRO A 1 82 ? -21.689 -1.197 18.482 1.00 51.38 82 PRO A C 1
ATOM 651 O O . PRO A 1 82 ? -22.174 -0.685 19.491 1.00 51.38 82 PRO A O 1
ATOM 654 N N . VAL A 1 83 ? -21.432 -2.510 18.441 1.00 54.25 83 VAL A N 1
ATOM 655 C CA . VAL A 1 83 ? -21.750 -3.442 19.537 1.00 54.25 83 VAL A CA 1
ATOM 656 C C . VAL A 1 83 ? -20.782 -3.293 20.720 1.00 54.25 83 VAL A C 1
ATOM 658 O O . VAL A 1 83 ? -21.155 -3.581 21.859 1.00 54.25 83 VAL A O 1
ATOM 661 N N . THR A 1 84 ? -19.566 -2.785 20.497 1.00 51.84 84 THR A N 1
ATOM 662 C CA . THR A 1 84 ? -18.569 -2.619 21.571 1.00 51.84 84 THR A CA 1
ATOM 663 C C . THR A 1 84 ? -18.826 -1.366 22.416 1.00 51.84 84 THR A C 1
ATOM 665 O O . THR A 1 84 ? -18.520 -1.355 23.607 1.00 51.84 84 THR A O 1
ATOM 668 N N . THR A 1 85 ? -19.477 -0.337 21.863 1.00 48.78 85 THR A N 1
ATOM 669 C CA . THR A 1 85 ? -19.762 0.918 22.583 1.00 48.78 85 THR A CA 1
ATOM 670 C C . THR A 1 85 ? -20.858 0.764 23.650 1.00 48.78 85 THR A C 1
ATOM 672 O O . THR A 1 85 ? -20.900 1.540 24.599 1.00 48.78 85 THR A O 1
ATOM 675 N N . LEU A 1 86 ? -21.722 -0.254 23.550 1.00 49.72 86 LEU A N 1
ATOM 676 C CA . LEU A 1 86 ? -22.879 -0.437 24.443 1.00 49.72 86 LEU A CA 1
ATOM 677 C C . LEU A 1 86 ? -22.640 -1.356 25.656 1.00 49.72 86 LEU A C 1
ATOM 679 O O . LEU A 1 86 ? -23.554 -1.532 26.455 1.00 49.72 86 LEU A O 1
ATOM 683 N N . LYS A 1 87 ? -21.445 -1.937 25.837 1.00 46.50 87 LYS A N 1
ATOM 684 C CA . LYS A 1 87 ? -21.131 -2.774 27.019 1.00 46.50 87 LYS A CA 1
ATOM 685 C C . LYS A 1 87 ? -20.405 -2.038 28.155 1.00 46.50 87 LYS A C 1
ATOM 687 O O . LYS A 1 87 ? -19.963 -2.689 29.097 1.00 46.50 87 LYS A O 1
ATOM 692 N N . ALA A 1 88 ? -20.273 -0.713 28.078 1.00 41.62 88 ALA A N 1
ATOM 693 C CA . ALA A 1 88 ? -19.524 0.091 29.050 1.00 41.62 88 ALA A CA 1
ATOM 694 C C . ALA A 1 88 ? -20.353 1.197 29.741 1.00 41.62 88 ALA A C 1
ATOM 696 O O . ALA A 1 88 ? -19.804 2.244 30.083 1.00 41.62 88 ALA A O 1
ATOM 697 N N . VAL A 1 89 ? -21.653 0.967 29.964 1.00 43.81 89 VAL A N 1
ATOM 698 C CA . VAL A 1 89 ? -22.498 1.735 30.904 1.00 43.81 89 VAL A CA 1
ATOM 699 C C . VAL A 1 89 ? -23.246 0.747 31.786 1.00 43.81 89 VAL A C 1
ATOM 701 O O . VAL A 1 89 ? -23.299 0.989 33.010 1.00 43.81 89 VAL A O 1
#

Radius of gyration: 18.31 Å; Cα contacts (8 Å, |Δi|>4): 65; chains: 1; bounding box: 34×20×69 Å

Secondary structure (DSSP, 8-state):
-HHHHHHHHHHHHHHHHTSHHHHHHHHHHHHHHHHHTT-HHHHHHHHHHHHHHHHHHT-TTHHHHHHHHHHHHHHHHHHH-TTTGGG--

Solvent-accessible surface area (backbone atoms only — not comparable to full-atom values): 4760 Å² total; per-residue (Å²): 117,67,69,60,56,54,50,52,50,49,50,51,47,45,62,67,70,64,50,47,64,57,50,22,54,50,25,41,56,48,14,58,49,25,51,76,70,71,35,29,59,65,13,28,57,23,31,48,52,22,29,56,47,27,55,75,71,66,41,91,55,26,66,59,48,43,52,50,31,52,52,32,44,52,51,28,53,62,72,70,44,74,73,68,74,71,77,78,126

Nearest PDB structures (foldseek):
  4yvo-assembly1_A  TM=8.406E-01  e=3.714E-01  Arabidopsis thaliana
  3ceq-assembly1_B  TM=6.218E-01  e=2.349E-01  Homo sapiens
  3ceq-assembly1_A  TM=6.278E-01  e=2.218E-01  Homo sapiens
  8j07-assembly1_d3  TM=6.654E-01  e=1.743E+00  Homo sapiens
  8gac-assembly1_A  TM=6.120E-01  e=4.115E+00  synthetic construct

Sequence (89 aa):
MYAQQCYEQALDIHRRAGFRSGEATWAWNLGLLYERLGQPAEAAEMFAITVDYEQSIGHPNAEEDAFRLATVRQLAQSQADPVTTLKAV

Foldseek 3Di:
DVVVVVVVVVVVCCVLPPCLVVQLVVLQVVLVVCVVVLNLVSSLVSLVSNLVSCVVVVNPCSVVSVVVSVVSVVSNVVVVDPPVVPPPD

Mean predicted aligned error: 10.08 Å

pLDDT: mean 81.04, std 16.15, range [41.62, 96.81]